Protein AF-A0A352EWC9-F1 (afdb_monomer)

Radius of gyration: 28.19 Å; Cα contacts (8 Å, |Δi|>4): 40; chains: 1; bounding box: 57×25×91 Å

Secondary structure (DSSP, 8-state):
-HHHHHHHHHHHHHHHHHHHHHHHHHHHHHHHHHHHHHHHHHHHHHHHHHHHHHHHHHHHH-TTS-HHHHHHHHHHHHHHHHHHHHHHTTTS-HHHHHHHHHTTTTTTHHHHTT-GGGSTT-

Sequence (122 aa):
MLTAVIGFLGVLLGIFLNEYFRRRNRIELYSKEVFRKRLSVYEELHEKIQSSYAIAQDVMRNPVHSNEQRHAIWSNVVLNIAAFTDKHGLYLNENLIVHCMTMLIGIEDIYSHENPEEREGR

Mean predicted aligned error: 9.77 Å

pLDDT: mean 86.98, std 13.06, range [44.34, 98.06]

Foldseek 3Di:
DVVVVVVVVVVVVVVVVVVVVVVVVVVVVVVVVLVVVLVVLVVVLVVLLVVLVVLLVCLVPPPPDDLVRSCVSLVVSLVVSVVSCVVCVVSDDPVVSVVSNVVSPPSSVSPVVVPPVVVV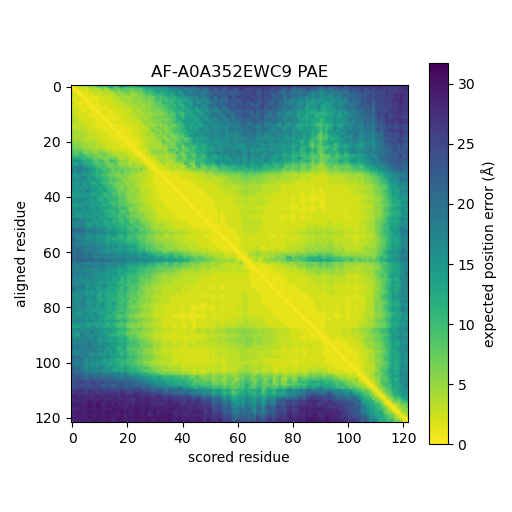VD

Structure (mmCIF, N/CA/C/O backbone):
data_AF-A0A352EWC9-F1
#
_entry.id   AF-A0A352EWC9-F1
#
loop_
_atom_site.group_PDB
_atom_site.id
_atom_site.type_symbol
_atom_site.label_atom_id
_atom_site.label_alt_id
_atom_site.label_comp_id
_atom_site.label_asym_id
_atom_site.label_entity_id
_atom_site.label_seq_id
_atom_site.pdbx_PDB_ins_code
_atom_site.Cartn_x
_atom_site.Cartn_y
_atom_site.Cartn_z
_atom_site.occupancy
_atom_site.B_iso_or_equiv
_atom_site.auth_seq_id
_atom_site.auth_comp_id
_atom_site.auth_asym_id
_atom_site.auth_atom_id
_atom_site.pdbx_PDB_model_num
ATOM 1 N N . MET A 1 1 ? 35.209 2.255 -54.252 1.00 74.06 1 MET A N 1
ATOM 2 C CA . MET A 1 1 ? 34.581 1.136 -53.510 1.00 74.06 1 MET A CA 1
ATOM 3 C C . MET A 1 1 ? 34.821 1.220 -52.007 1.00 74.06 1 MET A C 1
ATOM 5 O O . MET A 1 1 ? 33.841 1.219 -51.278 1.00 74.06 1 MET A O 1
ATOM 9 N N . LEU A 1 2 ? 36.064 1.369 -51.533 1.00 88.44 2 LEU A N 1
ATOM 10 C CA . LEU A 1 2 ? 36.383 1.447 -50.096 1.00 88.44 2 LEU A CA 1
ATOM 11 C C . LEU A 1 2 ? 35.577 2.519 -49.332 1.00 88.44 2 LEU A C 1
ATOM 13 O O . LEU A 1 2 ? 34.993 2.230 -48.296 1.00 88.44 2 LEU A O 1
ATOM 17 N N . THR A 1 3 ? 35.458 3.728 -49.883 1.00 90.06 3 THR A N 1
ATOM 18 C CA . THR A 1 3 ? 34.677 4.833 -49.296 1.00 90.06 3 THR A CA 1
ATOM 19 C C . THR A 1 3 ? 33.184 4.520 -49.175 1.00 90.06 3 THR A C 1
ATOM 21 O O . THR A 1 3 ? 32.560 4.879 -48.182 1.00 90.06 3 THR A O 1
ATOM 24 N N . ALA A 1 4 ? 32.615 3.808 -50.152 1.00 90.31 4 ALA A N 1
ATOM 25 C CA . ALA A 1 4 ? 31.215 3.387 -50.118 1.00 90.31 4 ALA A CA 1
ATOM 26 C C . ALA A 1 4 ? 30.974 2.313 -49.041 1.00 90.31 4 ALA A C 1
ATOM 28 O O . ALA A 1 4 ? 29.973 2.367 -48.333 1.00 90.31 4 ALA A O 1
ATOM 29 N N . VAL A 1 5 ? 31.922 1.385 -48.866 1.00 93.25 5 VAL A N 1
ATOM 30 C CA . VAL A 1 5 ? 31.877 0.362 -47.807 1.00 93.25 5 VAL A CA 1
ATOM 31 C C . VAL A 1 5 ? 31.981 0.999 -46.421 1.00 93.25 5 VAL A C 1
ATOM 33 O O . VAL A 1 5 ? 31.206 0.657 -45.532 1.00 93.25 5 VAL A O 1
ATOM 36 N N . ILE A 1 6 ? 32.884 1.968 -46.244 1.00 92.69 6 ILE A N 1
ATOM 37 C CA . ILE A 1 6 ? 33.032 2.709 -44.982 1.00 92.69 6 ILE A CA 1
ATOM 38 C C . ILE A 1 6 ? 31.747 3.482 -44.653 1.00 92.69 6 ILE A C 1
ATOM 40 O O . ILE A 1 6 ? 31.277 3.428 -43.518 1.00 92.69 6 ILE A O 1
ATOM 44 N N . GLY A 1 7 ? 31.137 4.146 -45.641 1.00 91.31 7 GLY A N 1
ATOM 45 C CA . GLY A 1 7 ? 29.860 4.842 -45.459 1.00 91.31 7 GLY A CA 1
ATOM 46 C C . GLY A 1 7 ? 28.726 3.900 -45.045 1.00 91.31 7 GLY A C 1
ATOM 47 O O . GLY A 1 7 ? 27.994 4.190 -44.101 1.00 91.31 7 GLY A O 1
ATOM 48 N N . PHE A 1 8 ? 28.620 2.737 -45.692 1.00 93.94 8 PHE A N 1
ATOM 49 C CA . PHE A 1 8 ? 27.613 1.728 -45.358 1.00 93.94 8 PHE A CA 1
ATOM 50 C C . PHE A 1 8 ? 27.796 1.159 -43.943 1.00 93.94 8 PHE A C 1
ATOM 52 O O . PHE A 1 8 ? 26.832 1.061 -43.184 1.00 93.94 8 PHE A O 1
ATOM 59 N N . LEU A 1 9 ? 29.037 0.853 -43.550 1.00 95.19 9 LEU A N 1
ATOM 60 C CA . LEU A 1 9 ? 29.356 0.413 -42.190 1.00 95.19 9 LEU A CA 1
ATOM 61 C C . LEU A 1 9 ? 29.031 1.489 -41.149 1.00 95.19 9 LEU A C 1
ATOM 63 O O . LEU A 1 9 ? 28.501 1.163 -40.090 1.00 95.19 9 LEU A O 1
ATOM 67 N N . GLY A 1 10 ? 29.286 2.763 -41.460 1.00 93.75 10 GLY A N 1
ATOM 68 C CA . GLY A 1 10 ? 28.917 3.888 -40.601 1.00 93.75 10 GLY A CA 1
ATOM 69 C C . GLY A 1 10 ? 27.407 3.992 -40.375 1.00 93.75 10 GLY A C 1
ATOM 70 O O . GLY A 1 10 ? 26.969 4.176 -39.240 1.00 93.75 10 GLY A O 1
ATOM 71 N N . VAL A 1 11 ? 26.600 3.800 -41.424 1.00 94.88 11 VAL A N 1
ATOM 72 C CA . VAL A 1 11 ? 25.130 3.784 -41.316 1.00 94.88 11 VAL A CA 1
ATOM 73 C C . VAL A 1 11 ? 24.656 2.611 -40.461 1.00 94.88 11 VAL A C 1
ATOM 75 O O . VAL A 1 11 ? 23.849 2.809 -39.553 1.00 94.88 11 VAL A O 1
ATOM 78 N N . LEU A 1 12 ? 25.180 1.404 -40.696 1.00 95.00 12 LEU A N 1
ATOM 79 C CA . LEU A 1 12 ? 24.825 0.232 -39.894 1.00 95.00 12 LEU A CA 1
ATOM 80 C C . LEU A 1 12 ? 25.187 0.431 -38.420 1.00 95.00 12 LEU A C 1
ATOM 82 O O . LEU A 1 12 ? 24.338 0.231 -37.551 1.00 95.00 12 LEU A O 1
ATOM 86 N N . LEU A 1 13 ? 26.410 0.884 -38.132 1.00 94.50 13 LEU A N 1
ATOM 87 C CA . LEU A 1 13 ? 26.847 1.193 -36.769 1.00 94.50 13 LEU A CA 1
ATOM 88 C C . LEU A 1 13 ? 25.963 2.262 -36.120 1.00 94.50 13 LEU A C 1
ATOM 90 O O . LEU A 1 13 ? 25.567 2.099 -34.968 1.00 94.50 13 LEU A O 1
ATOM 94 N N . GLY A 1 14 ? 25.596 3.313 -36.857 1.00 94.31 14 GLY A N 1
ATOM 95 C CA . GLY A 1 14 ? 24.681 4.348 -36.381 1.00 94.31 14 GLY A CA 1
ATOM 96 C C . GLY A 1 14 ? 23.306 3.794 -35.998 1.00 94.31 14 GLY A C 1
ATOM 97 O O . GLY A 1 14 ? 22.795 4.117 -34.927 1.00 94.31 14 GLY A O 1
ATOM 98 N N . ILE A 1 15 ? 22.733 2.908 -36.820 1.00 94.56 15 ILE A N 1
ATOM 99 C CA . ILE A 1 15 ? 21.449 2.246 -36.534 1.00 94.56 15 ILE A CA 1
ATOM 100 C C . ILE A 1 15 ? 21.551 1.391 -35.265 1.00 94.56 15 ILE A C 1
ATOM 102 O O . ILE A 1 15 ? 20.692 1.495 -34.385 1.00 94.56 15 ILE A O 1
ATOM 106 N N . PHE A 1 16 ? 22.606 0.579 -35.139 1.00 93.44 16 PHE A N 1
ATOM 107 C CA . PHE A 1 16 ? 22.798 -0.285 -33.973 1.00 93.44 16 PHE A CA 1
ATOM 108 C C . PHE A 1 16 ? 23.012 0.512 -32.684 1.00 93.44 16 PHE A C 1
ATOM 110 O O . PHE A 1 16 ? 22.382 0.208 -31.670 1.00 93.44 16 PHE A O 1
ATOM 117 N N . LEU A 1 17 ? 23.852 1.550 -32.718 1.00 93.00 17 LEU A N 1
ATOM 118 C CA . LEU A 1 17 ? 24.091 2.416 -31.564 1.00 93.00 17 LEU A CA 1
ATOM 119 C C . LEU A 1 17 ? 22.815 3.157 -31.157 1.00 93.00 17 LEU A C 1
ATOM 121 O O . LEU A 1 17 ? 22.468 3.167 -29.977 1.00 93.00 17 LEU A O 1
ATOM 125 N N . ASN A 1 18 ? 22.079 3.719 -32.118 1.00 93.88 18 ASN A N 1
ATOM 126 C CA . ASN A 1 18 ? 20.831 4.422 -31.837 1.00 93.88 18 ASN A CA 1
ATOM 127 C C . ASN A 1 18 ? 19.788 3.495 -31.190 1.00 93.88 18 ASN A C 1
ATOM 129 O O . ASN A 1 18 ? 19.186 3.847 -30.176 1.00 93.88 18 ASN A O 1
ATOM 133 N N . GLU A 1 19 ? 19.608 2.278 -31.713 1.00 92.31 19 GLU A N 1
ATOM 134 C CA . GLU A 1 19 ? 18.687 1.310 -31.111 1.00 92.31 19 GLU A CA 1
ATOM 135 C C . GLU A 1 19 ? 19.156 0.855 -29.722 1.00 92.31 19 GLU A C 1
ATOM 137 O O . GLU A 1 19 ? 18.329 0.700 -28.820 1.00 92.31 19 GLU A O 1
ATOM 142 N N . TYR A 1 20 ? 20.465 0.688 -29.517 1.00 89.94 20 TYR A N 1
ATOM 143 C CA . TYR A 1 20 ? 21.037 0.358 -28.213 1.00 89.94 20 TYR A CA 1
ATOM 144 C C . TYR A 1 20 ? 20.737 1.443 -27.170 1.00 89.94 20 TYR A C 1
ATOM 146 O O . TYR A 1 20 ? 20.170 1.140 -26.116 1.00 89.94 20 TYR A O 1
ATOM 154 N N . PHE A 1 21 ? 21.025 2.713 -27.475 1.00 89.38 21 PHE A N 1
ATOM 155 C CA . PHE A 1 21 ? 20.706 3.831 -26.582 1.00 89.38 21 PHE A CA 1
ATOM 156 C C . PHE A 1 21 ? 19.198 3.957 -26.345 1.00 89.38 21 PHE A C 1
ATOM 158 O O . PHE A 1 21 ? 18.767 4.118 -25.202 1.00 89.38 21 PHE A O 1
ATOM 165 N N . ARG A 1 22 ? 18.376 3.792 -27.388 1.00 88.25 22 ARG A N 1
ATOM 166 C CA . ARG A 1 22 ? 16.910 3.831 -27.278 1.00 88.25 22 ARG A CA 1
ATOM 167 C C . ARG A 1 22 ? 16.366 2.727 -26.372 1.00 88.25 22 ARG A C 1
ATOM 169 O O . ARG A 1 22 ? 15.466 2.975 -25.570 1.00 88.25 22 ARG A O 1
ATOM 176 N N . ARG A 1 23 ? 16.895 1.503 -26.469 1.00 85.38 23 ARG A N 1
ATOM 177 C CA . ARG A 1 23 ? 16.541 0.392 -25.567 1.00 85.38 23 ARG A CA 1
ATOM 178 C C . ARG A 1 23 ? 16.942 0.688 -24.132 1.00 85.38 23 ARG A C 1
ATOM 180 O O . ARG A 1 23 ? 16.107 0.531 -23.247 1.00 85.38 23 ARG A O 1
ATOM 187 N N . ARG A 1 24 ? 18.175 1.147 -23.911 1.00 83.00 24 ARG A N 1
ATOM 188 C CA . ARG A 1 24 ? 18.682 1.443 -22.568 1.00 83.00 24 ARG A CA 1
ATOM 189 C C . ARG A 1 24 ? 17.862 2.538 -21.883 1.00 83.00 24 ARG A C 1
ATOM 191 O O . ARG A 1 24 ? 17.435 2.344 -20.752 1.00 83.00 24 ARG A O 1
ATOM 198 N N . ASN A 1 25 ? 17.548 3.609 -22.612 1.00 84.06 25 ASN A N 1
ATOM 199 C CA . ASN A 1 25 ? 16.726 4.709 -22.111 1.00 84.06 25 ASN A CA 1
ATOM 200 C C . ASN A 1 25 ? 15.302 4.250 -21.745 1.00 84.06 25 ASN A C 1
ATOM 202 O O . ASN A 1 25 ? 14.786 4.611 -20.695 1.00 84.06 25 ASN A O 1
ATOM 206 N N . ARG A 1 26 ? 14.677 3.385 -22.563 1.00 83.56 26 ARG A N 1
ATOM 207 C CA . ARG A 1 26 ? 13.373 2.788 -22.217 1.00 83.56 26 ARG A CA 1
ATOM 208 C C . ARG A 1 26 ? 13.442 1.972 -20.925 1.00 83.56 26 ARG A C 1
ATOM 210 O O . ARG A 1 26 ? 12.575 2.131 -20.078 1.00 83.56 26 ARG A O 1
ATOM 217 N N . ILE A 1 27 ? 14.455 1.119 -20.767 1.00 80.44 27 ILE A N 1
ATOM 218 C CA . ILE A 1 27 ? 14.621 0.294 -19.557 1.00 80.44 27 ILE A CA 1
ATOM 219 C C . ILE A 1 27 ? 14.782 1.178 -18.316 1.00 80.44 27 ILE A C 1
ATOM 221 O O . ILE A 1 27 ? 14.144 0.928 -17.296 1.00 80.44 27 ILE A O 1
ATOM 225 N N . GLU A 1 28 ? 15.603 2.222 -18.408 1.00 81.88 28 GLU A N 1
ATOM 226 C CA . GLU A 1 28 ? 15.828 3.163 -17.311 1.00 81.88 28 GLU A CA 1
ATOM 227 C C . GLU A 1 28 ? 14.549 3.928 -16.941 1.00 81.88 28 GLU A C 1
ATOM 229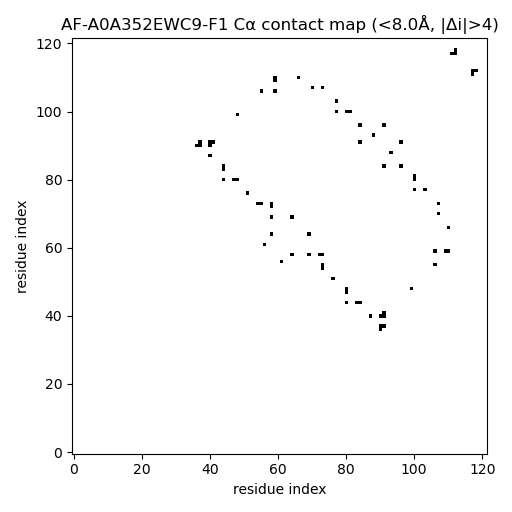 O O . GLU A 1 28 ? 14.209 4.035 -15.761 1.00 81.88 28 GLU A O 1
ATOM 234 N N . LEU A 1 29 ? 13.793 4.382 -17.945 1.00 82.94 29 LEU A N 1
ATOM 235 C CA . LEU A 1 29 ? 12.515 5.057 -17.747 1.00 82.94 29 LEU A CA 1
ATOM 236 C C . LEU A 1 29 ? 11.497 4.146 -17.046 1.00 82.94 29 LEU A C 1
ATOM 238 O O . LEU A 1 29 ? 10.950 4.528 -16.013 1.00 82.94 29 LEU A O 1
ATOM 242 N N . TYR A 1 30 ? 11.294 2.925 -17.552 1.00 81.69 30 TYR A N 1
ATOM 243 C CA . TYR A 1 30 ? 10.355 1.974 -16.951 1.00 81.69 30 TYR A CA 1
ATOM 244 C C . TYR A 1 30 ? 10.769 1.583 -15.530 1.00 81.69 30 TYR A C 1
ATOM 246 O O . TYR A 1 30 ? 9.924 1.506 -14.641 1.00 81.69 30 TYR A O 1
ATOM 254 N N . SER A 1 31 ? 12.069 1.393 -15.284 1.00 86.00 31 SER A N 1
ATOM 255 C CA . SER A 1 31 ? 12.591 1.125 -13.940 1.00 86.00 31 SER A CA 1
ATOM 256 C C . SER A 1 31 ? 12.258 2.265 -12.973 1.00 86.00 31 SER A C 1
ATOM 258 O O . SER A 1 31 ? 11.755 2.032 -11.871 1.00 86.00 31 SER A O 1
ATOM 260 N N . LYS A 1 32 ? 12.449 3.516 -13.409 1.00 90.69 32 LYS A N 1
ATOM 261 C CA . LYS A 1 32 ? 12.127 4.710 -12.621 1.00 90.69 32 LYS A CA 1
ATOM 262 C C . LYS A 1 32 ? 10.632 4.835 -12.331 1.00 90.69 32 LYS A C 1
ATOM 264 O O . LYS A 1 32 ? 10.262 5.192 -11.214 1.00 90.69 32 LYS A O 1
ATOM 269 N N . GLU A 1 33 ? 9.774 4.561 -13.308 1.00 91.88 33 GLU A N 1
ATOM 270 C CA . GLU A 1 33 ? 8.317 4.611 -13.135 1.00 91.88 33 GLU A CA 1
ATOM 271 C C . GLU A 1 33 ? 7.819 3.539 -12.164 1.00 91.88 33 GLU A C 1
ATOM 273 O O . GLU A 1 33 ? 7.069 3.853 -11.239 1.00 91.88 33 GLU A O 1
ATOM 278 N N . VAL A 1 34 ? 8.297 2.299 -12.304 1.00 91.12 34 VAL A N 1
ATOM 279 C CA . VAL A 1 34 ? 7.970 1.206 -11.377 1.00 91.12 34 VAL A CA 1
ATOM 280 C C . VAL A 1 34 ? 8.454 1.533 -9.968 1.00 91.12 34 VAL A C 1
ATOM 282 O O . VAL A 1 34 ? 7.703 1.354 -9.011 1.00 91.12 34 VAL A O 1
ATOM 285 N N . PHE A 1 35 ? 9.676 2.052 -9.825 1.00 92.38 35 PHE A N 1
ATOM 286 C CA . PHE A 1 35 ? 10.207 2.465 -8.529 1.00 92.38 35 PHE A CA 1
ATOM 287 C C . PHE A 1 35 ? 9.351 3.559 -7.885 1.00 92.38 35 PHE A C 1
ATOM 289 O O . PHE A 1 35 ? 8.964 3.427 -6.727 1.00 92.38 35 PHE A O 1
ATOM 296 N N . ARG A 1 36 ? 8.992 4.606 -8.638 1.00 95.12 36 ARG A N 1
ATOM 297 C CA . ARG A 1 36 ? 8.110 5.676 -8.148 1.00 95.12 36 ARG A CA 1
ATOM 298 C C . ARG A 1 36 ? 6.748 5.142 -7.733 1.00 95.12 36 ARG A C 1
ATOM 300 O O . ARG A 1 36 ? 6.243 5.530 -6.685 1.00 95.12 36 ARG A O 1
ATOM 307 N N . LYS A 1 37 ? 6.168 4.233 -8.523 1.00 95.75 37 LYS A N 1
ATOM 308 C CA . LYS A 1 37 ? 4.879 3.636 -8.178 1.00 95.75 37 LYS A CA 1
ATOM 309 C C . LYS A 1 37 ? 4.978 2.815 -6.897 1.00 95.75 37 LYS A C 1
ATOM 311 O O . LYS A 1 37 ? 4.127 2.978 -6.029 1.00 95.75 37 LYS A O 1
ATOM 316 N N . ARG A 1 38 ? 6.026 1.998 -6.749 1.00 96.25 38 ARG A N 1
ATOM 317 C CA . ARG A 1 38 ? 6.302 1.274 -5.501 1.00 96.25 38 ARG A CA 1
ATOM 318 C C . ARG A 1 38 ? 6.403 2.243 -4.333 1.00 96.25 38 ARG A C 1
ATOM 320 O O . ARG A 1 38 ? 5.619 2.108 -3.406 1.00 96.25 38 ARG A O 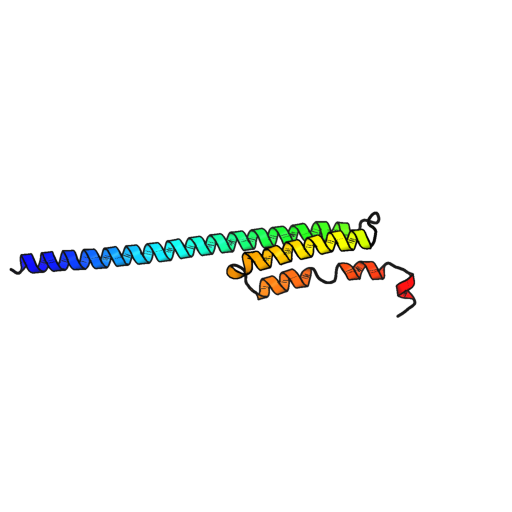1
ATOM 327 N N . LEU A 1 39 ? 7.280 3.243 -4.413 1.00 96.94 39 LEU A N 1
ATOM 328 C CA . LEU A 1 39 ? 7.475 4.226 -3.345 1.00 96.94 39 LEU A CA 1
ATOM 329 C C . LEU A 1 39 ? 6.147 4.859 -2.903 1.00 96.94 39 LEU A C 1
ATOM 331 O O . LEU A 1 39 ? 5.821 4.781 -1.726 1.00 96.94 39 LEU A O 1
ATOM 335 N N . SER A 1 40 ? 5.331 5.336 -3.851 1.00 98.00 40 SER A N 1
ATOM 336 C CA . SER A 1 40 ? 4.021 5.927 -3.531 1.00 98.00 40 SER A CA 1
ATOM 337 C C . SER A 1 40 ? 3.067 4.963 -2.816 1.00 98.00 40 SER A C 1
ATOM 339 O O . SER A 1 40 ? 2.312 5.366 -1.942 1.00 98.00 40 SER A O 1
ATOM 341 N N . VAL A 1 41 ? 3.106 3.672 -3.164 1.00 98.06 41 VAL A N 1
ATOM 342 C CA . VAL A 1 41 ? 2.272 2.643 -2.527 1.00 98.06 41 VAL A CA 1
ATOM 343 C C . VAL A 1 41 ? 2.756 2.352 -1.103 1.00 98.06 41 VAL A C 1
ATOM 345 O O . VAL A 1 41 ? 1.933 2.151 -0.215 1.00 98.06 41 VAL A O 1
ATOM 348 N N . TYR A 1 42 ? 4.073 2.333 -0.871 1.00 97.38 42 TYR A N 1
ATOM 349 C CA . TYR A 1 42 ? 4.637 2.172 0.473 1.00 97.38 42 TYR A CA 1
ATOM 350 C C . TYR A 1 42 ? 4.327 3.376 1.371 1.00 97.38 42 TYR A C 1
ATOM 352 O O . TYR A 1 42 ? 4.001 3.184 2.540 1.00 97.38 42 TYR A O 1
ATOM 360 N N . GLU A 1 43 ? 4.399 4.594 0.832 1.00 97.75 43 GLU A N 1
ATOM 361 C CA . GLU A 1 43 ? 4.019 5.823 1.541 1.00 97.75 43 GLU A CA 1
ATOM 362 C C .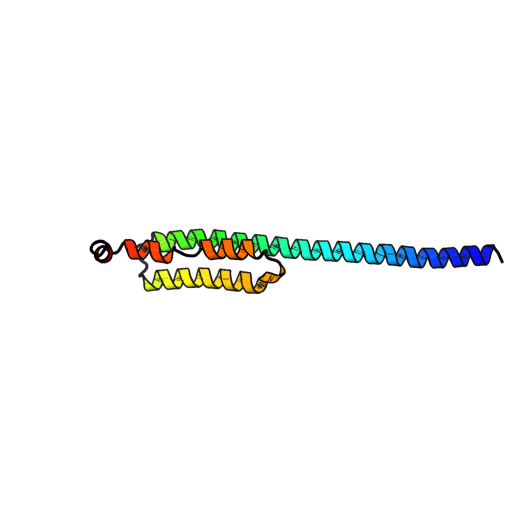 GLU A 1 43 ? 2.536 5.787 1.939 1.00 97.75 43 GLU A C 1
ATOM 364 O O . GLU A 1 43 ? 2.214 5.952 3.114 1.00 97.75 43 GLU A O 1
ATOM 369 N N . GLU A 1 44 ? 1.641 5.450 1.007 1.00 97.75 44 GLU A N 1
ATOM 370 C CA . GLU A 1 44 ? 0.203 5.351 1.287 1.00 97.75 44 GLU A CA 1
ATOM 371 C C . GLU A 1 44 ? -0.120 4.234 2.299 1.00 97.75 44 GLU A C 1
ATOM 373 O O . GLU A 1 44 ? -0.958 4.415 3.186 1.00 97.75 44 GLU A O 1
ATOM 378 N N . LEU A 1 45 ? 0.572 3.087 2.230 1.00 96.81 45 LEU A N 1
ATOM 379 C CA . LEU A 1 45 ? 0.435 2.030 3.238 1.00 96.81 45 LEU A CA 1
ATOM 380 C C . LEU A 1 45 ? 0.851 2.528 4.626 1.00 96.81 45 LEU A C 1
ATOM 382 O O . LEU A 1 45 ? 0.163 2.265 5.611 1.00 96.81 45 LEU A O 1
ATOM 386 N N . HIS A 1 46 ? 1.970 3.249 4.707 1.00 95.81 46 HIS A N 1
ATOM 387 C CA . HIS A 1 46 ? 2.452 3.810 5.961 1.00 95.81 46 HIS A CA 1
ATOM 388 C C . HIS A 1 46 ? 1.447 4.801 6.556 1.00 95.81 46 HIS A C 1
ATOM 390 O O . HIS A 1 46 ? 1.130 4.702 7.739 1.00 95.81 46 HIS A O 1
ATOM 396 N N . GLU A 1 47 ? 0.898 5.706 5.744 1.00 96.62 47 GLU A N 1
ATOM 397 C CA . GLU A 1 47 ? -0.130 6.658 6.176 1.00 96.62 47 GLU A CA 1
ATOM 398 C C . GLU A 1 47 ? -1.381 5.950 6.706 1.00 96.62 47 GLU A C 1
ATOM 400 O O . GLU A 1 47 ? -1.882 6.296 7.778 1.00 96.62 47 GLU A O 1
ATOM 405 N N . LYS A 1 48 ? -1.855 4.908 6.010 1.00 95.75 48 LYS A N 1
ATOM 406 C CA . LYS A 1 48 ? -2.989 4.092 6.467 1.00 95.75 48 LYS A CA 1
ATOM 407 C C . LYS A 1 48 ? -2.717 3.461 7.826 1.00 95.75 48 LYS A C 1
ATOM 409 O O . LYS A 1 48 ? -3.544 3.577 8.731 1.00 95.75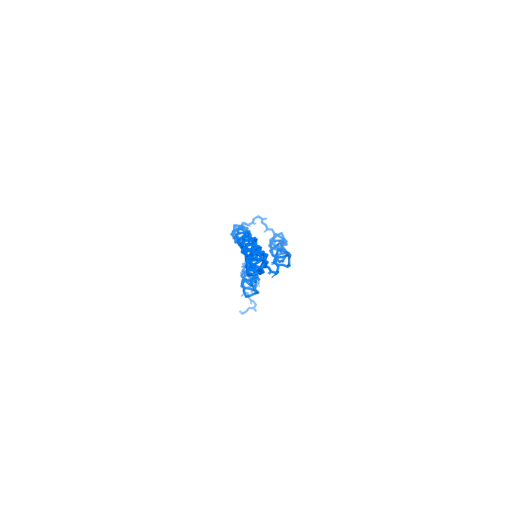 48 LYS A O 1
ATOM 414 N N . ILE A 1 49 ? -1.544 2.863 7.998 1.00 94.81 49 ILE A N 1
ATOM 415 C CA . ILE A 1 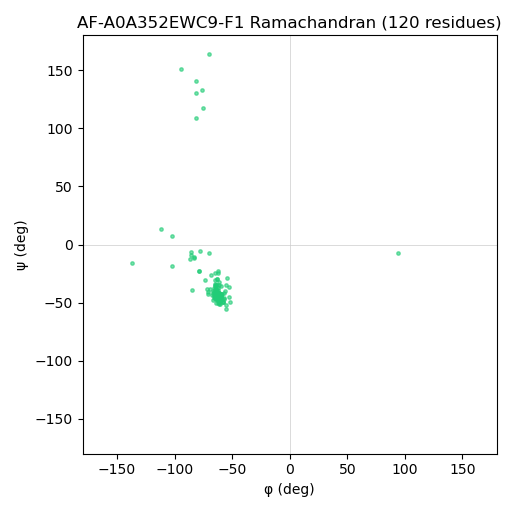49 ? -1.135 2.261 9.267 1.00 94.81 49 ILE A CA 1
ATOM 416 C C . ILE A 1 49 ? -1.042 3.314 10.378 1.00 94.81 49 ILE A C 1
ATOM 418 O O . ILE A 1 49 ? -1.593 3.109 11.457 1.00 94.81 49 ILE A O 1
ATOM 422 N N . GLN A 1 50 ? -0.434 4.469 10.122 1.00 94.31 50 GLN A N 1
ATOM 423 C CA . GLN A 1 50 ? -0.374 5.555 11.105 1.00 94.31 50 GLN A CA 1
ATOM 424 C C . GLN A 1 50 ? -1.771 6.057 11.491 1.00 94.31 50 GLN A C 1
ATOM 426 O O . GLN A 1 50 ? -2.061 6.239 12.672 1.00 94.31 50 GLN A O 1
ATOM 431 N N . SER A 1 51 ? -2.676 6.214 10.521 1.00 94.12 51 SER A N 1
ATOM 432 C CA . SER A 1 51 ? -4.056 6.632 10.794 1.00 94.12 51 SER A CA 1
ATOM 433 C C . SER A 1 51 ? -4.826 5.603 11.631 1.00 94.12 51 SER A C 1
ATOM 435 O O . SER A 1 51 ? -5.602 5.979 12.511 1.00 94.12 51 SER A O 1
ATOM 437 N N . SER A 1 52 ? -4.548 4.309 11.429 1.00 93.81 52 SER A N 1
ATOM 438 C CA . SER A 1 52 ? -5.166 3.231 12.203 1.00 93.81 52 SER A CA 1
ATOM 439 C C . SER A 1 52 ? -4.814 3.300 13.686 1.00 93.81 52 SER A C 1
ATOM 441 O O . SER A 1 52 ? -5.646 2.948 14.512 1.00 93.81 52 SER A O 1
ATOM 443 N N . TYR A 1 53 ? -3.639 3.824 14.048 1.00 91.00 53 TYR A N 1
ATOM 444 C CA . TYR A 1 53 ? -3.222 3.951 15.443 1.00 91.00 53 TYR A CA 1
ATOM 445 C C . TYR A 1 53 ? -4.089 4.941 16.231 1.00 91.00 53 TYR A C 1
ATOM 447 O O . TYR A 1 53 ? -4.462 4.671 17.371 1.00 91.00 53 TYR A O 1
ATOM 455 N N . ALA A 1 54 ? -4.457 6.073 15.624 1.00 90.69 54 ALA A N 1
ATOM 456 C CA . ALA A 1 54 ? -5.351 7.038 16.262 1.00 90.69 54 ALA A CA 1
ATOM 457 C C . ALA A 1 54 ? -6.752 6.441 16.478 1.00 90.69 54 ALA A C 1
ATOM 459 O O . ALA A 1 54 ? -7.338 6.602 17.548 1.00 90.69 54 ALA A O 1
ATOM 460 N N . ILE A 1 55 ? -7.254 5.698 15.485 1.00 92.50 55 ILE A N 1
ATOM 461 C CA . ILE A 1 55 ? -8.536 4.994 15.589 1.00 92.50 55 ILE A CA 1
ATOM 462 C C . ILE A 1 55 ? -8.448 3.888 16.638 1.00 92.50 55 ILE A C 1
ATOM 464 O O . ILE A 1 55 ? -9.359 3.762 17.444 1.00 92.50 55 ILE A O 1
ATOM 468 N N . ALA A 1 56 ? -7.346 3.138 16.686 1.00 90.00 56 ALA A N 1
ATOM 469 C CA . ALA A 1 56 ? -7.109 2.135 17.712 1.00 90.00 56 ALA A CA 1
ATOM 470 C C . ALA A 1 56 ? -7.179 2.770 19.099 1.00 90.00 56 ALA A C 1
ATOM 472 O O . ALA A 1 56 ? -7.887 2.257 19.946 1.00 90.00 56 ALA A O 1
ATOM 473 N N . GLN A 1 57 ? -6.533 3.916 19.334 1.00 89.12 57 GLN A N 1
ATOM 474 C CA . GLN A 1 57 ? -6.604 4.596 20.631 1.00 89.12 57 GLN A CA 1
ATOM 475 C C . GLN A 1 57 ? -8.020 5.036 21.020 1.00 89.12 57 GLN A C 1
ATOM 477 O O . GLN A 1 57 ? -8.398 4.859 22.178 1.00 89.12 57 GLN A O 1
ATOM 482 N N . ASP A 1 58 ? -8.795 5.600 20.089 1.00 89.31 58 ASP A N 1
ATOM 483 C CA . ASP A 1 58 ? -10.195 5.967 20.344 1.00 89.31 58 ASP A CA 1
ATOM 484 C C . ASP A 1 58 ? -11.031 4.719 20.628 1.00 89.31 58 ASP A C 1
ATOM 486 O O . ASP A 1 58 ? -11.671 4.612 21.680 1.00 89.31 58 ASP A O 1
ATOM 490 N N . VAL A 1 59 ? -10.915 3.721 19.747 1.00 89.00 59 VAL A N 1
ATOM 491 C CA . VAL A 1 59 ? -11.541 2.422 19.925 1.00 89.00 59 VAL A CA 1
ATOM 492 C C . VAL A 1 59 ? -11.129 1.824 21.246 1.00 89.00 59 VAL A C 1
ATOM 494 O O . VAL A 1 59 ? -12.045 1.246 21.788 1.00 89.00 59 VAL A O 1
ATOM 497 N N . MET A 1 60 ? -9.893 2.018 21.768 1.00 84.62 60 MET A N 1
ATOM 498 C CA . MET A 1 60 ? -9.234 1.506 23.007 1.00 84.62 60 MET A CA 1
ATOM 499 C C . MET A 1 60 ? -9.435 2.292 24.308 1.00 84.62 60 MET A C 1
ATOM 501 O O . MET A 1 60 ? -9.142 1.757 25.375 1.00 84.62 60 MET A O 1
ATOM 505 N N . ARG A 1 61 ? -9.962 3.516 24.268 1.00 84.19 61 ARG A N 1
ATOM 506 C CA . ARG A 1 61 ? -10.109 4.316 25.497 1.00 84.19 61 ARG A CA 1
ATOM 507 C C . ARG A 1 61 ? -11.422 5.057 25.631 1.00 84.19 61 ARG A C 1
ATOM 509 O O . ARG A 1 61 ? -11.721 5.535 26.720 1.00 84.19 61 ARG A O 1
ATOM 516 N N . ASN A 1 62 ? -12.184 5.217 24.554 1.00 83.81 62 ASN A N 1
ATOM 517 C CA . ASN A 1 62 ? -13.383 6.042 24.581 1.00 83.81 62 ASN A CA 1
ATOM 518 C C . ASN A 1 62 ? -14.561 5.254 25.169 1.00 83.81 62 ASN A C 1
ATOM 520 O O . ASN A 1 62 ? -15.062 4.376 24.475 1.00 83.81 62 ASN A O 1
ATOM 524 N N . PRO A 1 63 ? -15.053 5.543 26.387 1.00 81.00 63 PRO A N 1
ATOM 525 C CA . PRO A 1 63 ? -16.096 4.748 27.044 1.00 81.00 63 PRO A CA 1
ATOM 526 C C . PRO A 1 63 ? -17.484 4.885 26.394 1.00 81.00 63 PRO A C 1
ATOM 528 O O . PRO A 1 63 ? -18.401 4.169 26.777 1.00 81.00 63 PRO A O 1
ATOM 531 N N . VAL A 1 64 ? -17.656 5.796 25.428 1.00 87.44 64 VAL A N 1
ATOM 532 C CA . VAL A 1 64 ? -18.944 6.049 24.761 1.00 87.44 64 VAL A CA 1
ATOM 533 C C . VAL A 1 64 ? -19.322 4.930 23.790 1.00 87.44 64 VAL A C 1
ATOM 535 O O . VAL A 1 64 ? -20.508 4.675 23.587 1.00 87.44 64 VAL A O 1
ATOM 538 N N . HIS A 1 65 ? -18.338 4.260 23.189 1.00 84.00 65 HIS A N 1
ATOM 539 C CA . HIS A 1 65 ? -18.607 3.225 22.191 1.00 84.00 65 HIS A CA 1
ATOM 540 C C . HIS A 1 65 ? -19.082 1.922 22.842 1.00 84.00 65 HIS A C 1
ATOM 542 O O . HIS A 1 65 ? -18.445 1.417 23.774 1.00 84.00 65 HIS A O 1
ATOM 548 N N . SER A 1 66 ? -20.157 1.337 22.305 1.00 85.94 66 SER A N 1
ATOM 549 C CA . SER A 1 66 ? -20.550 -0.042 22.622 1.00 85.94 66 SER A CA 1
ATOM 550 C C . SER A 1 66 ? -19.561 -1.051 22.027 1.00 85.94 66 SER A C 1
ATOM 552 O O . SER A 1 66 ? -18.795 -0.726 21.116 1.00 85.94 66 SER A O 1
ATOM 554 N N . ASN A 1 67 ? -19.601 -2.300 22.495 1.00 83.81 67 ASN A N 1
ATOM 555 C CA . ASN A 1 67 ? -18.760 -3.364 21.941 1.00 83.81 67 ASN A CA 1
ATOM 556 C C . ASN A 1 67 ? -19.023 -3.593 20.444 1.00 83.81 67 ASN A C 1
ATOM 558 O O . AS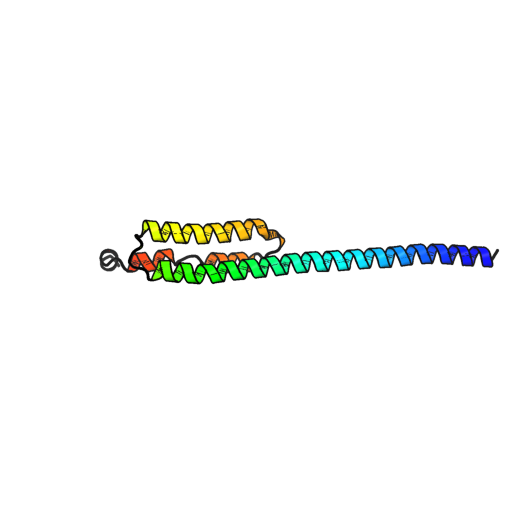N A 1 67 ? -18.065 -3.690 19.676 1.00 83.81 67 ASN A O 1
ATOM 562 N N . GLU A 1 68 ? -20.286 -3.595 19.989 1.00 86.88 68 GLU A N 1
ATOM 563 C CA . GLU A 1 68 ? -20.568 -3.730 18.552 1.00 86.88 68 GLU A CA 1
ATOM 564 C C . GLU A 1 68 ? -20.047 -2.535 17.748 1.00 86.88 68 GLU A C 1
ATOM 566 O O . GLU A 1 68 ? -19.527 -2.713 16.647 1.00 86.88 68 GLU A O 1
ATOM 571 N N . GLN A 1 69 ? -20.149 -1.316 18.290 1.00 89.62 69 GLN A N 1
ATOM 572 C CA . GLN A 1 69 ? -19.644 -0.113 17.627 1.00 89.62 69 GLN A CA 1
ATOM 573 C C . GLN A 1 69 ? -18.122 -0.155 17.483 1.00 89.62 69 GLN A C 1
ATOM 575 O O . GLN A 1 69 ? -17.608 0.098 16.394 1.00 89.62 69 GLN A O 1
ATOM 580 N N . ARG A 1 70 ? -17.400 -0.531 18.545 1.00 88.81 70 ARG A N 1
ATOM 581 C CA . ARG A 1 70 ? -15.941 -0.708 18.512 1.00 88.81 70 ARG A CA 1
ATOM 582 C C . ARG A 1 70 ? -15.525 -1.738 17.471 1.00 88.81 70 ARG A C 1
ATOM 584 O O . ARG A 1 70 ? -14.666 -1.442 16.643 1.00 88.81 70 ARG A O 1
ATOM 591 N N . HIS A 1 71 ? -16.160 -2.911 17.484 1.00 88.62 71 HIS A N 1
ATOM 592 C CA . HIS A 1 71 ? -15.863 -3.977 16.533 1.00 88.62 71 HIS A CA 1
ATOM 593 C C . HIS A 1 71 ? -16.145 -3.538 15.090 1.00 88.62 71 HIS A C 1
ATOM 595 O O . HIS A 1 71 ? -15.319 -3.770 14.212 1.00 88.62 71 HIS A O 1
ATOM 601 N N . ALA A 1 72 ? -17.252 -2.833 14.836 1.00 91.06 72 ALA A N 1
ATOM 602 C CA . ALA A 1 72 ? -17.574 -2.312 13.508 1.00 91.06 72 ALA A CA 1
ATOM 603 C C . ALA A 1 72 ? -16.564 -1.256 13.021 1.00 91.06 72 ALA A C 1
ATOM 605 O O . ALA A 1 72 ? -16.142 -1.298 11.862 1.00 91.06 72 ALA A O 1
ATOM 606 N N . ILE A 1 73 ? -16.153 -0.327 13.894 1.00 92.50 73 ILE A N 1
ATOM 607 C CA . ILE A 1 73 ? -15.138 0.690 13.576 1.00 92.50 73 ILE A CA 1
ATOM 608 C C . ILE A 1 73 ? -13.807 0.008 13.253 1.00 92.50 73 ILE A C 1
ATOM 610 O O . ILE A 1 73 ? -13.212 0.286 12.210 1.00 92.50 73 ILE A O 1
ATOM 614 N N . TRP A 1 74 ? -13.358 -0.907 14.115 1.00 92.81 74 TRP A N 1
ATOM 615 C CA . TRP A 1 74 ? -12.083 -1.593 13.932 1.00 92.81 74 TRP A CA 1
ATOM 616 C C . TRP A 1 74 ? -12.081 -2.497 12.696 1.00 92.81 74 TRP A C 1
ATOM 618 O O . TRP A 1 74 ? -11.172 -2.413 11.871 1.00 92.81 74 TRP A O 1
ATOM 628 N N . SER A 1 75 ? -13.150 -3.267 12.487 1.00 92.38 75 SER A N 1
ATOM 629 C CA . SER A 1 75 ? -13.328 -4.103 11.294 1.00 92.38 75 SER A CA 1
ATOM 630 C C . SER A 1 75 ? -13.238 -3.290 10.005 1.00 92.38 75 SER A C 1
ATOM 632 O O . SER A 1 75 ? -12.628 -3.733 9.035 1.00 92.38 75 SER A O 1
ATOM 634 N N . ASN A 1 76 ? -13.801 -2.077 9.977 1.00 94.19 76 ASN A N 1
ATOM 635 C CA . ASN A 1 76 ? -13.701 -1.199 8.812 1.00 94.19 76 ASN A CA 1
ATOM 636 C C . ASN A 1 76 ? -12.242 -0.813 8.518 1.00 94.19 76 ASN A C 1
ATOM 638 O O . ASN A 1 76 ? -11.809 -0.881 7.368 1.00 94.19 76 ASN A O 1
ATOM 642 N N . VAL A 1 77 ? -11.463 -0.482 9.552 1.00 94.94 77 VAL A N 1
ATOM 643 C CA . VAL A 1 77 ? -10.028 -0.186 9.416 1.00 94.94 77 VAL A CA 1
ATOM 644 C C . VAL A 1 77 ? -9.272 -1.388 8.853 1.00 94.94 77 VAL A C 1
ATOM 646 O O . VAL A 1 77 ? -8.541 -1.242 7.870 1.00 94.94 77 VAL A O 1
ATOM 649 N N . VAL A 1 78 ? -9.488 -2.577 9.424 1.00 94.69 78 VAL A N 1
ATOM 650 C CA . VAL A 1 78 ? -8.854 -3.824 8.969 1.00 94.69 78 VAL A CA 1
ATOM 651 C C . VAL A 1 78 ? -9.187 -4.100 7.504 1.00 94.69 78 VAL A C 1
ATOM 653 O O . VAL A 1 78 ? -8.283 -4.315 6.696 1.00 94.69 78 VAL A O 1
ATOM 656 N N . LEU A 1 79 ? -10.467 -4.029 7.133 1.00 95.38 79 LEU A N 1
ATOM 657 C CA . L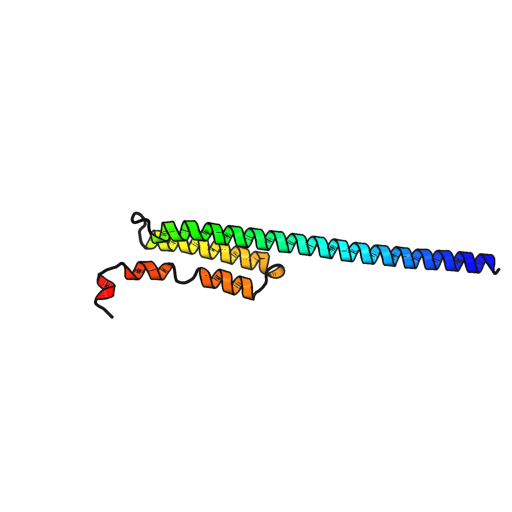EU A 1 79 ? -10.922 -4.260 5.761 1.00 95.38 79 LEU A CA 1
ATOM 658 C C . LEU A 1 79 ? -10.394 -3.204 4.784 1.00 95.38 79 LEU A C 1
ATOM 660 O O . LEU A 1 79 ? -10.065 -3.539 3.647 1.00 95.38 79 LEU A O 1
ATOM 664 N N . ASN A 1 80 ? -10.272 -1.940 5.204 1.00 96.25 80 ASN A N 1
ATOM 665 C CA . ASN A 1 80 ? -9.705 -0.882 4.368 1.00 96.25 80 ASN A CA 1
ATOM 666 C C . ASN A 1 80 ? -8.239 -1.161 4.021 1.00 96.25 80 ASN A C 1
ATOM 668 O O . ASN A 1 80 ? -7.834 -1.000 2.868 1.00 96.25 80 ASN A O 1
ATOM 672 N N . ILE A 1 81 ? -7.454 -1.580 5.016 1.00 96.62 81 ILE A N 1
ATOM 673 C CA . ILE A 1 81 ? -6.036 -1.891 4.835 1.00 96.62 81 ILE A CA 1
ATOM 674 C C . ILE A 1 81 ? -5.880 -3.183 4.026 1.00 96.62 81 ILE A C 1
ATOM 676 O O . ILE A 1 81 ? -5.098 -3.189 3.079 1.00 96.62 81 ILE A O 1
ATOM 680 N N . ALA A 1 82 ? -6.683 -4.217 4.299 1.00 96.25 82 ALA A N 1
ATOM 681 C CA . ALA A 1 82 ? -6.697 -5.459 3.522 1.00 96.25 82 ALA A CA 1
ATOM 682 C C . ALA A 1 82 ? -7.006 -5.205 2.036 1.00 96.25 82 ALA A C 1
ATOM 684 O O . ALA A 1 82 ? -6.251 -5.604 1.150 1.00 96.25 82 ALA A O 1
ATOM 685 N N . ALA A 1 83 ? -8.068 -4.445 1.748 1.00 97.25 83 ALA A N 1
ATOM 686 C CA . ALA A 1 83 ? -8.434 -4.093 0.378 1.00 97.25 83 ALA A CA 1
ATOM 687 C C . ALA A 1 83 ? -7.330 -3.287 -0.327 1.00 97.25 83 ALA A C 1
ATOM 689 O O . ALA A 1 83 ? -7.111 -3.434 -1.533 1.00 97.25 83 ALA A O 1
ATOM 690 N N . PHE A 1 84 ? -6.618 -2.434 0.414 1.00 97.81 84 PHE A N 1
ATOM 691 C CA . PHE A 1 84 ? -5.469 -1.712 -0.116 1.00 97.81 84 PHE A CA 1
ATOM 692 C C . PHE A 1 84 ? -4.313 -2.660 -0.461 1.00 97.81 84 PHE A C 1
ATOM 694 O O . PHE A 1 84 ? -3.764 -2.572 -1.564 1.00 97.81 84 PHE A O 1
ATOM 701 N N . THR A 1 85 ? -3.955 -3.579 0.439 1.00 97.00 85 THR A N 1
ATOM 702 C CA . THR A 1 85 ? -2.871 -4.539 0.197 1.00 97.00 85 THR A CA 1
ATOM 703 C C . THR A 1 85 ? -3.191 -5.476 -0.961 1.00 97.00 85 THR A C 1
ATOM 705 O O . THR A 1 85 ? -2.320 -5.704 -1.798 1.00 97.00 85 THR A O 1
ATOM 708 N N . ASP A 1 86 ? -4.445 -5.914 -1.092 1.00 96.12 86 ASP A N 1
ATOM 709 C CA . ASP A 1 86 ? -4.902 -6.752 -2.206 1.00 96.12 86 ASP A CA 1
ATOM 710 C C . ASP A 1 86 ? -4.788 -6.012 -3.542 1.00 96.12 86 ASP A C 1
ATOM 712 O O . ASP A 1 86 ? -4.219 -6.514 -4.514 1.00 96.12 86 ASP A O 1
ATOM 716 N N . LYS A 1 87 ? -5.261 -4.761 -3.585 1.00 97.19 87 LYS A N 1
ATOM 717 C CA . LYS A 1 87 ? -5.199 -3.912 -4.782 1.00 97.19 87 LYS A CA 1
ATOM 718 C C . LYS A 1 87 ? -3.763 -3.633 -5.232 1.00 97.19 87 LYS A C 1
ATOM 720 O O . LYS A 1 87 ? -3.509 -3.456 -6.426 1.00 97.19 87 LYS A O 1
ATOM 725 N N . HIS A 1 88 ? -2.828 -3.553 -4.289 1.00 96.88 88 HIS A N 1
ATOM 726 C CA . HIS A 1 88 ? -1.450 -3.143 -4.540 1.00 96.88 88 HIS A CA 1
ATOM 727 C C . HIS A 1 88 ? -0.415 -4.264 -4.373 1.00 96.88 88 HIS A C 1
ATOM 729 O O . HIS A 1 88 ? 0.786 -3.982 -4.415 1.00 96.88 88 HIS A O 1
ATOM 735 N N . GLY A 1 89 ? -0.850 -5.526 -4.291 1.00 93.62 89 GLY A N 1
ATOM 736 C CA . GLY A 1 89 ? 0.013 -6.688 -4.049 1.00 93.62 89 GLY A CA 1
ATOM 737 C C . GLY A 1 89 ? 1.179 -6.843 -5.033 1.00 93.62 89 GLY A C 1
ATOM 738 O O . GLY A 1 89 ? 2.251 -7.288 -4.646 1.00 93.62 89 GLY A O 1
ATOM 739 N N . LEU A 1 90 ? 1.039 -6.376 -6.282 1.00 93.94 90 LEU A N 1
ATOM 740 C CA . LEU A 1 90 ? 2.132 -6.378 -7.272 1.00 93.94 90 LEU A CA 1
ATOM 741 C C . LEU A 1 90 ? 3.334 -5.499 -6.866 1.00 93.94 90 LEU A C 1
ATOM 743 O O . LEU A 1 90 ? 4.468 -5.731 -7.292 1.00 93.94 90 LEU A O 1
ATOM 747 N N . TYR A 1 91 ? 3.078 -4.438 -6.102 1.00 95.12 91 TYR A N 1
ATOM 748 C CA . TYR A 1 91 ? 4.074 -3.433 -5.726 1.00 95.12 91 TYR A CA 1
ATOM 749 C C . TYR A 1 91 ? 4.586 -3.608 -4.300 1.00 95.12 91 TYR A C 1
ATOM 751 O O . TYR A 1 91 ? 5.642 -3.066 -3.973 1.00 95.12 91 TYR A O 1
ATOM 759 N N . LEU A 1 92 ? 3.844 -4.343 -3.477 1.00 95.50 92 LEU A N 1
ATOM 760 C CA . LEU A 1 92 ? 4.137 -4.568 -2.074 1.00 95.50 92 LEU A CA 1
ATOM 761 C C . LEU A 1 92 ? 4.910 -5.870 -1.870 1.00 95.50 92 LEU A C 1
ATOM 763 O O . LEU A 1 92 ? 4.791 -6.832 -2.623 1.00 95.50 92 LEU A O 1
ATOM 767 N N . ASN A 1 93 ? 5.717 -5.891 -0.815 1.00 94.50 93 ASN A N 1
ATOM 768 C CA . ASN A 1 93 ? 6.374 -7.107 -0.365 1.00 94.50 93 ASN A CA 1
ATOM 769 C C . ASN A 1 93 ? 5.397 -7.929 0.484 1.00 94.50 93 ASN A C 1
ATOM 771 O O . ASN A 1 93 ? 4.820 -7.400 1.431 1.00 94.50 93 ASN A O 1
ATOM 775 N N . GLU A 1 94 ? 5.257 -9.217 0.178 1.00 93.62 94 GLU A N 1
ATOM 776 C CA . GLU A 1 94 ? 4.337 -10.125 0.872 1.00 93.62 94 GLU A CA 1
ATOM 777 C C . GLU A 1 94 ? 4.597 -10.200 2.385 1.00 93.62 94 GLU A C 1
ATOM 779 O O . GLU A 1 94 ? 3.662 -10.089 3.172 1.00 93.62 94 GLU A O 1
ATOM 784 N N . ASN A 1 95 ? 5.861 -10.260 2.818 1.00 95.50 95 ASN A N 1
ATOM 785 C CA . ASN A 1 95 ? 6.192 -10.278 4.247 1.00 95.50 95 ASN A CA 1
ATOM 786 C C . ASN A 1 95 ? 5.788 -8.976 4.945 1.00 95.50 95 ASN A C 1
ATOM 788 O O . ASN A 1 95 ? 5.374 -9.001 6.103 1.00 95.50 95 ASN A O 1
ATOM 792 N N . LEU A 1 96 ? 5.894 -7.836 4.250 1.00 94.00 96 LEU A N 1
ATOM 793 C CA . LEU A 1 96 ? 5.428 -6.566 4.803 1.00 94.00 96 LEU A CA 1
ATOM 794 C C . LEU A 1 96 ? 3.905 -6.557 4.938 1.00 94.00 96 LEU A C 1
ATOM 796 O O . LEU A 1 96 ? 3.408 -6.127 5.972 1.00 94.00 96 LEU A O 1
ATOM 800 N N . ILE A 1 97 ? 3.180 -7.050 3.928 1.00 94.81 97 ILE A N 1
ATOM 801 C CA . ILE A 1 97 ? 1.718 -7.182 3.995 1.00 94.81 97 ILE A CA 1
ATOM 802 C C . ILE A 1 97 ? 1.338 -8.015 5.218 1.00 94.81 97 ILE A C 1
ATOM 804 O O . ILE A 1 97 ? 0.560 -7.552 6.048 1.00 94.81 97 ILE A O 1
ATOM 808 N N . VAL A 1 98 ? 1.938 -9.198 5.377 1.00 94.38 98 VAL A N 1
ATOM 809 C CA . VAL A 1 98 ? 1.673 -10.082 6.520 1.00 94.38 98 VAL A CA 1
ATOM 810 C C . VAL A 1 98 ? 1.958 -9.370 7.840 1.00 94.38 98 VAL A C 1
ATOM 812 O O . VAL A 1 98 ? 1.125 -9.415 8.742 1.00 94.38 98 VAL A O 1
ATOM 815 N N . HIS A 1 99 ? 3.092 -8.676 7.959 1.00 93.94 99 HIS A N 1
ATOM 816 C CA . HIS A 1 99 ? 3.441 -7.942 9.175 1.00 93.94 99 HIS A CA 1
ATOM 817 C C . HIS A 1 99 ? 2.425 -6.835 9.499 1.00 93.94 99 HIS A C 1
ATOM 819 O O . HIS A 1 99 ? 1.920 -6.772 10.619 1.00 93.94 99 HIS A O 1
ATOM 825 N N . CYS A 1 100 ? 2.082 -6.002 8.512 1.00 93.12 100 CYS A N 1
ATOM 826 C CA . CYS A 1 100 ? 1.111 -4.921 8.669 1.00 93.12 100 CYS A CA 1
ATOM 827 C C . CYS A 1 100 ? -0.280 -5.444 9.034 1.00 93.12 100 CYS A C 1
ATOM 829 O O . CYS A 1 100 ? -0.918 -4.876 9.912 1.00 93.12 100 CYS A O 1
ATOM 831 N N . MET A 1 101 ? -0.734 -6.530 8.406 1.00 94.12 101 MET A N 1
ATOM 832 C CA . MET A 1 101 ? -2.040 -7.123 8.699 1.00 94.12 101 MET A CA 1
ATOM 833 C C . MET A 1 101 ? -2.071 -7.799 10.070 1.00 94.12 101 MET A C 1
ATOM 835 O O . MET A 1 101 ? -3.033 -7.629 10.811 1.00 94.12 101 MET A O 1
ATOM 839 N N . THR A 1 102 ? -1.004 -8.510 10.442 1.00 92.06 102 THR A N 1
ATOM 840 C CA . THR A 1 102 ? -0.906 -9.184 11.747 1.00 92.06 102 THR A CA 1
ATOM 841 C C . THR A 1 102 ? -0.933 -8.180 12.897 1.00 92.06 102 THR A C 1
ATOM 843 O O . THR A 1 102 ? -1.532 -8.452 13.929 1.00 92.06 102 THR A O 1
ATOM 846 N N . MET A 1 103 ? -0.342 -6.995 12.715 1.00 89.75 103 MET A N 1
ATOM 847 C CA . MET A 1 103 ? -0.365 -5.930 13.722 1.00 89.75 103 MET A CA 1
ATOM 848 C C . MET A 1 103 ? -1.781 -5.421 14.040 1.00 89.75 103 MET A C 1
ATOM 850 O O . MET A 1 103 ? -1.998 -4.864 15.112 1.00 89.75 103 MET A O 1
ATOM 854 N N . LEU A 1 104 ? -2.745 -5.600 13.133 1.00 89.25 104 LEU A N 1
ATOM 855 C CA . LEU A 1 104 ? -4.128 -5.170 13.353 1.00 89.25 104 LEU A CA 1
ATOM 856 C C . LEU A 1 104 ? -4.956 -6.188 14.155 1.00 89.25 104 LEU A C 1
ATOM 858 O O . LEU A 1 104 ? -6.068 -5.879 14.587 1.00 89.25 104 LEU A O 1
ATOM 862 N N . ILE A 1 105 ? -4.432 -7.399 14.346 1.00 85.00 105 ILE A N 1
ATOM 863 C CA . ILE A 1 105 ? -5.091 -8.482 15.076 1.00 85.00 105 ILE A CA 1
ATOM 864 C C . ILE A 1 105 ? -4.877 -8.281 16.584 1.00 85.00 105 ILE A C 1
ATOM 866 O O . ILE A 1 105 ? -3.795 -7.897 17.022 1.00 85.00 105 ILE A O 1
ATOM 870 N N . GLY A 1 106 ? -5.906 -8.562 17.388 1.00 78.38 106 GLY A N 1
ATOM 871 C CA . GLY A 1 106 ? -5.826 -8.562 18.855 1.00 78.38 106 GLY A CA 1
ATOM 872 C C . GLY A 1 106 ? -6.242 -7.255 19.538 1.00 78.38 106 GLY A C 1
ATOM 873 O O . GLY A 1 106 ? -6.403 -7.236 20.754 1.00 78.38 106 GLY A O 1
ATOM 874 N N . ILE A 1 107 ? -6.495 -6.174 18.790 1.00 76.25 107 ILE A N 1
ATOM 875 C CA . ILE A 1 107 ? -7.119 -4.959 19.357 1.00 76.25 107 ILE A CA 1
ATOM 876 C C . ILE A 1 107 ? -8.549 -5.239 19.838 1.00 76.25 107 ILE A C 1
ATOM 878 O O . ILE A 1 107 ? -8.997 -4.657 20.823 1.00 76.25 107 ILE A O 1
ATOM 882 N N . GLU A 1 108 ? -9.237 -6.173 19.185 1.00 67.25 108 GLU A N 1
ATOM 883 C CA . GLU A 1 108 ? -10.585 -6.613 19.552 1.00 67.25 108 GLU A CA 1
ATOM 884 C C . GLU A 1 108 ? -10.611 -7.315 20.923 1.00 67.25 108 GLU A C 1
ATOM 886 O O . GLU A 1 108 ? -11.549 -7.114 21.690 1.00 67.25 108 GLU A O 1
ATOM 891 N N . ASP A 1 109 ? -9.549 -8.052 21.272 1.00 68.56 109 ASP A N 1
ATOM 892 C CA . ASP A 1 109 ? -9.463 -8.848 22.508 1.00 68.56 109 ASP A CA 1
ATOM 893 C C . ASP A 1 109 ? -9.141 -8.017 23.756 1.00 68.56 109 ASP A C 1
ATOM 895 O O . ASP A 1 109 ? -9.432 -8.422 24.883 1.00 68.56 109 ASP A O 1
ATOM 899 N N . ILE A 1 110 ? -8.532 -6.841 23.580 1.00 67.06 110 ILE A N 1
ATOM 900 C CA . ILE A 1 110 ? -8.148 -5.969 24.701 1.00 67.06 110 ILE A CA 1
ATOM 901 C C . ILE A 1 110 ? -9.388 -5.453 25.445 1.00 67.06 110 ILE A C 1
ATOM 903 O O . ILE A 1 110 ? -9.319 -5.187 26.643 1.00 67.06 110 ILE A O 1
ATOM 907 N N . TYR A 1 111 ? -10.534 -5.396 24.768 1.00 56.81 111 TYR A N 1
ATOM 908 C CA . TYR A 1 111 ? -11.792 -4.942 25.347 1.00 56.81 111 TYR A CA 1
ATOM 909 C C . TYR A 1 111 ? -12.590 -5.980 26.096 1.00 56.81 111 TYR A C 1
ATOM 911 O O . TYR A 1 111 ? -13.175 -5.674 27.135 1.00 56.81 111 TYR A O 1
ATOM 919 N N . SER A 1 112 ? -12.614 -7.201 25.577 1.00 54.91 112 SER A N 1
ATOM 920 C CA . SER A 1 112 ? -13.344 -8.323 26.164 1.00 54.91 112 SER A CA 1
ATOM 921 C C . SER A 1 112 ? -12.959 -8.501 27.641 1.00 54.91 112 SER A C 1
ATOM 923 O O . SER A 1 112 ? -13.805 -8.718 28.502 1.00 54.91 112 SER A O 1
ATOM 925 N N . HIS A 1 113 ? -11.683 -8.261 27.962 1.00 53.12 113 HIS A N 1
ATOM 926 C CA . HIS A 1 113 ? -11.110 -8.405 29.302 1.00 53.12 113 HIS A CA 1
ATOM 927 C C . HIS A 1 113 ? -11.412 -7.273 30.306 1.00 53.12 113 HIS A C 1
ATOM 929 O O . HIS A 1 113 ? -11.055 -7.395 31.489 1.00 53.12 113 HIS A O 1
ATOM 935 N N . GLU A 1 114 ? -12.063 -6.185 29.886 1.00 52.81 114 GLU A N 1
ATOM 936 C CA . GLU A 1 114 ? -12.572 -5.150 30.801 1.00 52.81 114 GLU A CA 1
ATOM 937 C C . GLU A 1 114 ? -13.962 -5.482 31.364 1.00 52.81 114 GLU A C 1
ATOM 939 O O . GLU A 1 114 ? -14.397 -4.838 32.320 1.00 52.81 114 GLU A O 1
ATOM 944 N N . ASN A 1 115 ? -14.629 -6.524 30.855 1.00 49.12 115 ASN A N 1
ATOM 945 C CA . ASN A 1 115 ? -15.871 -7.024 31.433 1.00 49.12 115 ASN A CA 1
ATOM 946 C C . ASN A 1 115 ? -15.570 -7.811 32.729 1.00 49.12 115 ASN A C 1
ATOM 948 O O . ASN A 1 115 ? -14.883 -8.836 32.677 1.00 49.12 115 ASN A O 1
ATOM 952 N N . PRO A 1 116 ? -16.058 -7.377 33.907 1.00 53.25 116 PRO A N 1
ATOM 953 C CA . PRO A 1 116 ? -15.768 -8.051 35.174 1.00 53.25 116 PRO A CA 1
ATOM 954 C C . PRO A 1 116 ? -16.301 -9.493 35.237 1.00 53.25 116 PRO A C 1
ATOM 956 O O . PRO A 1 116 ? -15.715 -10.309 35.942 1.00 53.25 116 PRO A O 1
ATOM 959 N N . GLU A 1 117 ? -17.335 -9.836 34.461 1.00 54.62 117 GLU A N 1
ATOM 960 C CA . GLU A 1 117 ? -17.912 -11.190 34.409 1.00 54.62 117 GLU A CA 1
ATOM 961 C C . GLU A 1 117 ? -16.979 -12.234 33.763 1.00 54.62 117 GLU A C 1
ATOM 963 O O . GLU A 1 117 ? -17.028 -13.407 34.123 1.00 54.62 117 GLU A O 1
ATOM 968 N N . GLU A 1 118 ? -16.063 -11.835 32.871 1.00 51.56 118 GLU A N 1
ATOM 969 C CA . GLU A 1 118 ? -15.099 -12.768 32.259 1.00 51.56 118 GLU A CA 1
ATOM 970 C C . GLU A 1 118 ? -13.864 -13.032 33.138 1.00 51.56 118 GLU A C 1
ATOM 972 O O . GLU A 1 118 ? -13.088 -13.949 32.860 1.00 51.56 118 GLU A O 1
ATOM 977 N N . ARG A 1 119 ? -13.669 -12.262 34.221 1.00 51.25 119 ARG A N 1
ATOM 978 C CA . ARG A 1 119 ? -12.544 -12.460 35.153 1.00 51.25 119 ARG A CA 1
ATOM 979 C C . ARG A 1 119 ? -12.765 -13.603 36.138 1.00 51.25 119 ARG A C 1
ATOM 981 O O . ARG A 1 119 ? -11.785 -14.142 36.636 1.00 51.25 119 ARG A O 1
ATOM 988 N N . GLU A 1 120 ? -14.010 -13.986 36.410 1.00 47.97 120 GLU A N 1
ATOM 989 C CA . GLU A 1 120 ? -14.332 -15.062 37.362 1.00 47.97 120 GLU A CA 1
ATOM 990 C C . GLU A 1 120 ? -14.302 -16.467 36.728 1.00 47.97 120 GLU A C 1
ATOM 992 O O . GLU A 1 120 ? -14.412 -17.468 37.433 1.00 47.97 120 GLU A O 1
ATOM 997 N N . GLY A 1 121 ? -14.123 -16.559 35.404 1.00 55.56 121 GLY A N 1
ATOM 998 C CA . GLY A 1 121 ? -14.147 -17.815 34.646 1.00 55.56 121 GLY A CA 1
ATOM 999 C C . GLY A 1 121 ? -12.786 -18.388 34.227 1.00 55.56 121 GLY A C 1
ATOM 1000 O O . GLY A 1 121 ? -12.773 -19.342 33.446 1.00 55.56 121 GLY A O 1
ATOM 1001 N N . ARG A 1 122 ? -11.658 -17.825 34.683 1.00 44.34 122 ARG A N 1
ATOM 1002 C CA . ARG A 1 122 ? -10.301 -18.345 34.417 1.00 44.34 122 ARG A CA 1
ATOM 1003 C C . ARG A 1 122 ? -9.545 -18.673 35.696 1.00 44.34 122 ARG A C 1
ATOM 1005 O O . ARG A 1 122 ? -9.516 -17.810 36.596 1.00 44.34 122 ARG A O 1
#

Solvent-acce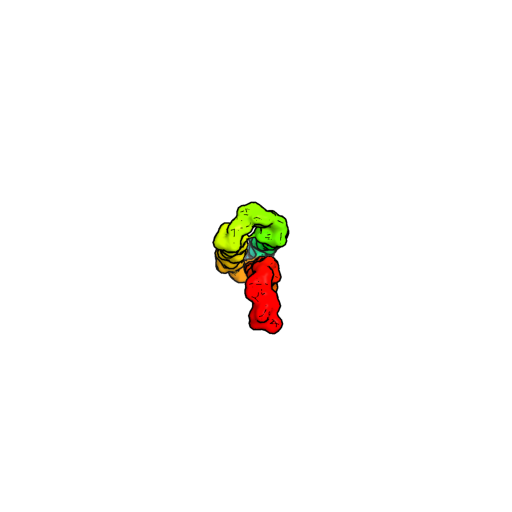ssible surface area (backbone atoms only — not comparable to full-atom values): 6986 Å² total; per-residue (Å²): 109,70,70,60,53,51,51,52,50,51,52,53,50,49,53,53,52,52,52,50,53,53,51,52,51,50,54,53,50,52,51,50,52,53,49,51,52,29,50,54,51,54,51,52,50,48,50,53,55,57,54,47,52,58,52,46,49,47,63,72,66,47,83,85,59,51,72,70,55,37,49,52,57,51,50,50,53,54,52,52,52,50,54,48,49,64,77,40,46,93,62,50,55,67,69,57,52,53,52,60,56,55,69,66,58,64,67,75,58,67,55,63,72,69,41,72,78,65,62,80,78,114

Nearest PDB structures (foldseek):
  6o35-assembly1_B-2  TM=6.564E-01  e=8.846E+00  synthetic construct